Protein AF-A0A4Q5S687-F1 (afdb_monomer)

Secondary structure (DSSP, 8-state):
-HHHHHHT-TT-SS--TTHHHHHHHHHHHHHHHHHHHHHHHHHTT--TTS----SHHHHHHTTT--HHHHHHHHHHHHHHHHHHHHHTGGG-HHHHHHHHHHHHHHHHHHHHHT----------------------------GGGGSSS--

Foldseek 3Di:
DVVQVVLVDPPDPDRQQQVVLLVCLLCVQVVVQLVVQLVVCVVVVHDSPDDDQPGVLNLVVVVVDDSVRSVVVSVVVSVVLSVVCSVCSVVGNPVSNVVSSVVSVVVVVVSVVVPPDPPPPPVPPPPPDDDDDDDDPDDPPDPPVPPPPDD

Radius of gyration: 30.38 Å; Cα contacts (8 Å, |Δi|>4): 72; chains: 1; bounding box: 75×25×99 Å

pLDDT: mean 73.72, std 16.09, range [39.38, 93.81]

Solvent-accessible surface area (backbone atoms only — not comparable to full-atom values): 9410 Å² total; per-residue (Å²): 126,70,74,65,57,66,45,67,47,93,84,56,97,72,64,51,81,20,52,69,37,40,60,46,29,72,50,38,60,67,52,52,49,51,49,51,51,36,50,54,26,51,77,68,74,40,70,66,83,57,90,79,69,81,45,68,65,44,61,42,41,77,72,72,45,52,75,68,57,43,55,51,50,53,51,53,52,38,50,50,45,33,52,51,42,61,73,47,27,87,68,35,39,68,57,46,47,54,50,52,53,52,50,51,54,50,52,52,49,50,55,56,69,68,49,70,72,79,74,78,77,70,73,76,73,79,80,67,76,83,79,80,84,80,90,75,88,79,77,80,86,68,83,72,75,78,77,78,83,82,128

Mean predicted aligned error: 15.04 Å

Structure (mmCIF, N/CA/C/O backbone):
data_AF-A0A4Q5S687-F1
#
_entry.id   AF-A0A4Q5S687-F1
#
loop_
_atom_site.group_PDB
_atom_site.id
_atom_site.type_symbol
_atom_site.label_atom_id
_atom_site.label_alt_id
_atom_site.label_comp_id
_atom_site.label_asym_id
_atom_site.label_entity_id
_atom_site.label_seq_id
_atom_site.pdbx_PDB_ins_code
_atom_site.Cartn_x
_atom_site.Cartn_y
_atom_site.Cartn_z
_atom_site.occupancy
_atom_site.B_iso_or_equiv
_atom_site.auth_seq_id
_atom_site.auth_comp_id
_atom_site.auth_asym_id
_atom_site.auth_atom_id
_atom_site.pdbx_PDB_model_num
ATOM 1 N N . MET A 1 1 ? 25.206 -7.828 -2.726 1.00 48.09 1 MET A N 1
ATOM 2 C CA . MET A 1 1 ? 24.836 -7.254 -4.042 1.00 48.09 1 MET A CA 1
ATOM 3 C C . MET A 1 1 ? 24.912 -8.247 -5.225 1.00 48.09 1 MET A C 1
ATOM 5 O O . MET A 1 1 ? 24.874 -7.804 -6.361 1.00 48.09 1 MET A O 1
ATOM 9 N N . LYS A 1 2 ? 24.973 -9.580 -5.023 1.00 50.34 2 LYS A N 1
ATOM 10 C CA . LYS A 1 2 ? 24.996 -10.562 -6.138 1.00 50.34 2 LYS A CA 1
ATOM 11 C C . LYS A 1 2 ? 23.619 -10.828 -6.771 1.00 50.34 2 LYS A C 1
ATOM 13 O O . LYS A 1 2 ? 23.552 -11.117 -7.954 1.00 50.34 2 LYS A O 1
ATOM 18 N N . PHE A 1 3 ? 22.531 -10.677 -6.011 1.00 57.38 3 PHE A N 1
ATOM 19 C CA . PHE A 1 3 ? 21.174 -11.000 -6.477 1.00 57.38 3 PHE A CA 1
ATOM 20 C C . PHE A 1 3 ? 20.609 -10.036 -7.533 1.00 57.38 3 PHE A C 1
ATOM 22 O O . PHE A 1 3 ? 19.815 -10.465 -8.358 1.00 57.38 3 PHE A O 1
ATOM 29 N N . ILE A 1 4 ? 21.039 -8.767 -7.552 1.00 58.16 4 ILE A N 1
ATOM 30 C CA . ILE A 1 4 ? 20.589 -7.788 -8.562 1.00 58.16 4 ILE A CA 1
ATOM 31 C C . ILE A 1 4 ? 21.215 -8.091 -9.933 1.00 58.16 4 ILE A C 1
ATOM 33 O O . ILE A 1 4 ? 20.528 -8.030 -10.941 1.00 58.16 4 ILE A O 1
ATOM 37 N N . ASN A 1 5 ? 22.485 -8.509 -9.964 1.00 57.97 5 ASN A N 1
ATOM 38 C CA . ASN A 1 5 ? 23.206 -8.794 -11.212 1.00 57.97 5 ASN A CA 1
ATOM 39 C C . ASN A 1 5 ? 22.642 -10.002 -11.983 1.00 57.97 5 ASN A C 1
ATOM 41 O O . ASN A 1 5 ? 22.743 -10.054 -13.200 1.00 57.97 5 ASN A O 1
ATOM 4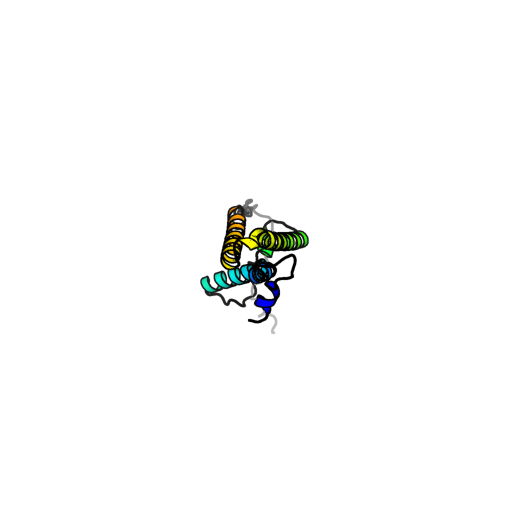5 N N . VAL A 1 6 ? 22.036 -10.976 -11.292 1.00 60.00 6 VAL A N 1
ATOM 46 C CA . VAL A 1 6 ? 21.470 -12.176 -11.939 1.00 60.00 6 VAL A CA 1
ATOM 47 C C . VAL A 1 6 ? 20.189 -11.855 -12.720 1.00 60.00 6 VAL A C 1
ATOM 49 O O . VAL A 1 6 ? 19.897 -12.519 -13.709 1.00 60.00 6 VAL A O 1
ATOM 52 N N . ALA A 1 7 ? 19.442 -10.823 -12.315 1.00 57.44 7 ALA A N 1
ATOM 53 C CA . ALA A 1 7 ? 18.239 -10.387 -13.028 1.00 57.44 7 ALA A CA 1
ATOM 54 C C . ALA A 1 7 ? 18.549 -9.643 -14.342 1.00 57.44 7 ALA A C 1
ATOM 56 O O . ALA A 1 7 ? 17.662 -9.528 -15.185 1.00 57.44 7 ALA A O 1
ATOM 57 N N . ASP A 1 8 ? 19.792 -9.178 -14.501 1.00 58.72 8 ASP A N 1
ATOM 58 C CA . ASP A 1 8 ? 20.272 -8.357 -15.621 1.00 58.72 8 ASP A CA 1
ATOM 59 C C . ASP A 1 8 ? 21.193 -9.142 -16.578 1.00 58.72 8 ASP A C 1
ATOM 61 O O . ASP A 1 8 ? 21.868 -8.575 -17.436 1.00 58.72 8 ASP A O 1
ATOM 65 N N . LEU A 1 9 ? 21.256 -10.472 -16.427 1.00 64.50 9 LEU A N 1
ATOM 66 C CA . LEU A 1 9 ? 22.085 -11.328 -17.274 1.00 64.50 9 LEU A CA 1
ATOM 67 C C . LEU A 1 9 ? 21.591 -11.284 -18.736 1.00 64.50 9 LEU A C 1
ATOM 69 O O . LEU A 1 9 ? 20.426 -11.627 -18.994 1.00 64.50 9 LEU A O 1
ATOM 73 N N . PRO A 1 10 ? 22.465 -10.940 -19.706 1.00 54.31 10 PRO A N 1
ATOM 74 C CA . PRO A 1 10 ? 22.131 -10.992 -21.123 1.00 54.31 10 PRO A CA 1
ATOM 75 C C . PRO A 1 10 ? 21.903 -12.457 -21.515 1.00 54.31 10 PRO A C 1
ATOM 77 O O . PRO A 1 10 ? 22.833 -13.259 -21.552 1.00 54.31 10 PRO A O 1
ATOM 80 N N . GLY A 1 11 ? 20.638 -12.825 -21.729 1.00 61.91 11 GLY A N 1
ATOM 81 C CA . GLY A 1 11 ? 20.211 -14.208 -21.976 1.00 61.91 11 GLY A CA 1
ATOM 82 C C . GLY A 1 11 ? 18.849 -14.572 -21.379 1.00 61.91 11 GLY A C 1
ATOM 83 O O . GLY A 1 11 ? 18.296 -15.614 -21.723 1.00 61.91 11 GLY A O 1
ATOM 84 N N . THR A 1 12 ? 18.269 -13.723 -20.524 1.00 58.38 12 THR A N 1
ATOM 85 C CA . THR A 1 12 ? 16.883 -13.893 -20.06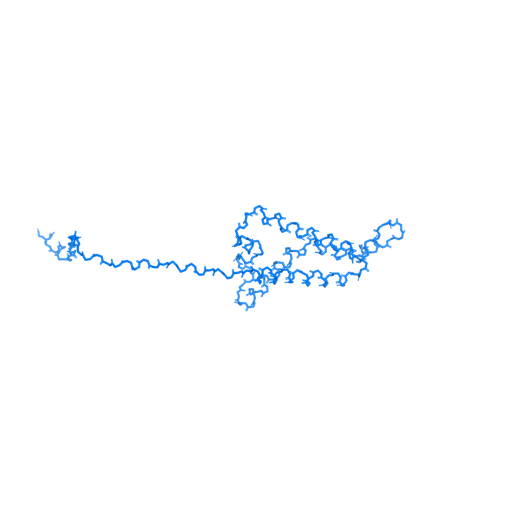2 1.00 58.38 12 THR A CA 1
ATOM 86 C C . THR A 1 12 ? 15.914 -13.169 -21.002 1.00 58.38 12 THR A C 1
ATOM 88 O O . THR A 1 12 ? 16.061 -11.981 -21.270 1.00 58.38 12 THR A O 1
ATOM 91 N N . SER A 1 13 ? 14.897 -13.865 -21.520 1.00 58.28 13 SER A N 1
ATOM 92 C CA . SER A 1 13 ? 13.904 -13.267 -22.435 1.00 58.28 13 SER A CA 1
ATOM 93 C C . SER A 1 13 ? 13.000 -12.216 -21.768 1.00 58.28 13 SER A C 1
ATOM 95 O O . SER A 1 13 ? 12.255 -11.525 -22.457 1.00 58.28 13 SER A O 1
ATOM 97 N N . PHE A 1 14 ? 13.057 -12.084 -20.436 1.00 60.75 14 PHE A N 1
ATOM 98 C CA . PHE A 1 14 ? 12.253 -11.144 -19.654 1.00 60.75 14 PHE A CA 1
ATOM 99 C C . PHE A 1 14 ? 13.068 -10.543 -18.493 1.00 60.75 14 PHE A C 1
ATOM 101 O O . PHE A 1 14 ? 12.853 -10.941 -17.345 1.00 60.75 14 PHE A O 1
ATOM 108 N N . PRO A 1 15 ? 13.968 -9.575 -18.749 1.00 64.06 15 PRO A N 1
ATOM 109 C CA . PRO A 1 15 ? 14.698 -8.897 -17.682 1.00 64.06 15 PRO A CA 1
ATOM 110 C C . PRO A 1 15 ? 13.711 -8.199 -16.739 1.00 64.06 15 PRO A C 1
ATOM 112 O O . PRO A 1 15 ? 12.814 -7.457 -17.157 1.00 64.06 15 PRO A O 1
ATOM 115 N N . ILE A 1 16 ? 13.816 -8.481 -15.441 1.00 67.12 16 ILE A N 1
ATOM 116 C CA . ILE A 1 16 ? 13.004 -7.817 -14.418 1.00 67.12 16 ILE A CA 1
ATOM 117 C C . ILE A 1 16 ? 13.810 -6.630 -13.892 1.00 67.12 16 ILE A C 1
ATOM 119 O O . ILE A 1 16 ? 14.347 -6.660 -12.787 1.00 67.12 16 ILE A O 1
ATOM 123 N N . GLU A 1 17 ? 13.850 -5.566 -14.692 1.00 68.75 17 GLU A N 1
ATOM 124 C CA . GLU A 1 17 ? 14.570 -4.310 -14.415 1.00 68.75 17 GLU A CA 1
ATOM 125 C C . GLU A 1 17 ? 14.156 -3.652 -13.080 1.00 68.75 17 GLU A C 1
ATOM 127 O O . GLU A 1 17 ? 14.889 -2.847 -12.506 1.00 68.75 17 GLU A O 1
ATOM 132 N N . ALA A 1 18 ? 12.990 -4.035 -12.540 1.00 76.50 18 ALA A N 1
ATOM 133 C CA . ALA A 1 18 ? 12.453 -3.544 -11.275 1.00 76.50 18 ALA A CA 1
ATOM 134 C C . ALA A 1 18 ? 12.188 -4.638 -10.222 1.00 76.50 18 ALA A C 1
ATOM 136 O O . ALA A 1 18 ? 11.225 -4.548 -9.455 1.00 76.50 18 ALA A O 1
ATOM 137 N N . ALA A 1 19 ? 13.028 -5.680 -10.160 1.00 79.50 19 ALA A N 1
ATOM 138 C CA . ALA A 1 19 ? 12.834 -6.805 -9.237 1.00 79.50 19 ALA A CA 1
ATOM 139 C C . ALA A 1 19 ? 12.648 -6.390 -7.756 1.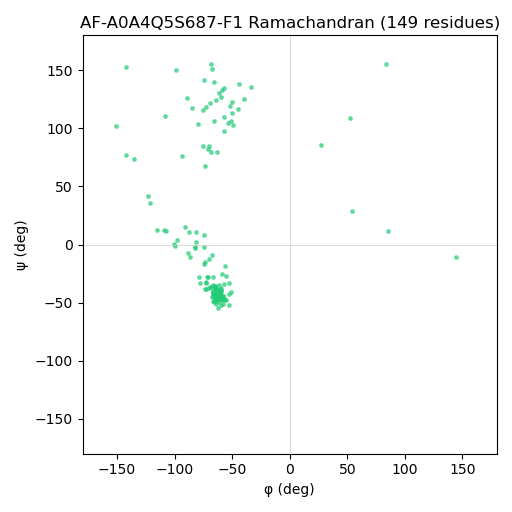00 79.50 19 ALA A C 1
ATOM 141 O O . ALA A 1 19 ? 11.724 -6.903 -7.118 1.00 79.50 19 ALA A O 1
ATOM 142 N N . PRO A 1 20 ? 13.416 -5.427 -7.198 1.00 83.81 20 PRO A N 1
ATOM 143 C CA . PRO A 1 20 ? 13.184 -4.942 -5.836 1.00 83.81 20 PRO A CA 1
ATOM 144 C C . PRO A 1 20 ? 11.809 -4.290 -5.640 1.00 83.81 20 PRO A C 1
ATOM 146 O O . PRO A 1 20 ? 11.171 -4.507 -4.612 1.00 83.81 20 PRO A O 1
ATOM 149 N N . ALA A 1 21 ? 11.331 -3.517 -6.620 1.00 85.12 21 ALA A N 1
ATOM 150 C CA 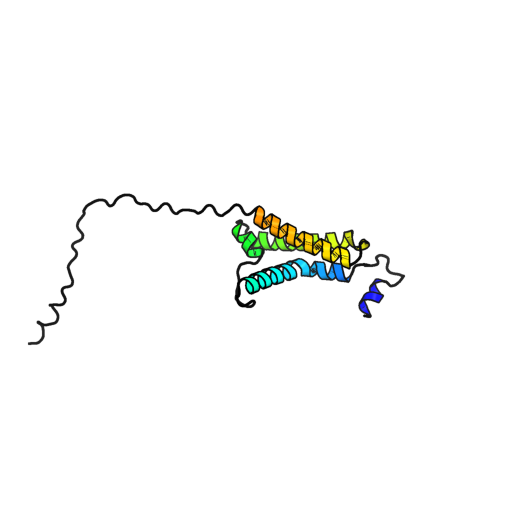. ALA A 1 21 ? 10.038 -2.840 -6.531 1.00 85.12 21 ALA A CA 1
ATOM 151 C C . ALA A 1 21 ? 8.869 -3.834 -6.597 1.00 85.12 21 ALA A C 1
ATOM 153 O O . ALA A 1 21 ? 7.901 -3.702 -5.853 1.00 85.12 21 ALA A O 1
ATOM 154 N N . ILE A 1 22 ? 8.987 -4.879 -7.420 1.00 84.56 22 ILE A N 1
ATOM 155 C CA . ILE A 1 22 ? 7.999 -5.964 -7.482 1.00 84.56 22 ILE A CA 1
ATOM 156 C C . ILE A 1 22 ? 7.993 -6.768 -6.173 1.00 84.56 22 ILE A C 1
ATOM 158 O O . ILE A 1 22 ? 6.925 -7.069 -5.640 1.00 84.56 22 ILE A O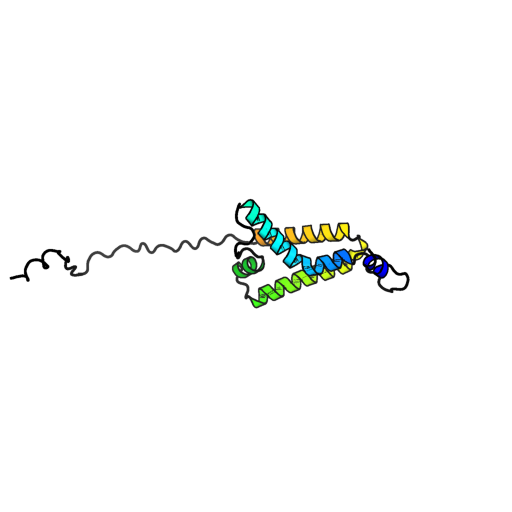 1
ATOM 162 N N . GLY A 1 23 ? 9.168 -7.062 -5.605 1.00 86.69 23 GLY A N 1
ATOM 163 C CA . GLY A 1 23 ? 9.271 -7.704 -4.290 1.00 86.69 23 GLY A CA 1
ATOM 164 C C . GLY A 1 23 ? 8.643 -6.864 -3.173 1.00 86.69 23 GLY A C 1
ATOM 165 O O . GLY A 1 23 ? 7.944 -7.393 -2.312 1.00 86.69 23 GLY A O 1
ATOM 166 N N . PHE A 1 24 ? 8.821 -5.544 -3.222 1.00 88.12 24 PHE A N 1
ATOM 167 C CA . PHE A 1 24 ? 8.161 -4.617 -2.307 1.00 88.12 24 PHE A CA 1
ATOM 168 C C . PHE A 1 24 ? 6.634 -4.620 -2.478 1.00 88.12 24 PHE A C 1
ATOM 170 O O . PHE A 1 24 ? 5.917 -4.687 -1.480 1.00 88.12 24 PHE A O 1
ATOM 177 N N . ALA A 1 25 ? 6.127 -4.633 -3.716 1.00 87.00 25 ALA A N 1
ATOM 178 C CA . ALA A 1 25 ? 4.692 -4.676 -4.014 1.00 87.00 25 ALA A CA 1
ATOM 179 C C . ALA A 1 25 ? 3.980 -5.887 -3.381 1.00 87.00 25 ALA A C 1
ATOM 181 O O . ALA A 1 25 ? 2.842 -5.760 -2.925 1.00 87.00 25 ALA A O 1
ATOM 182 N N . LEU A 1 26 ? 4.671 -7.029 -3.275 1.00 87.69 26 LEU A N 1
ATOM 183 C CA . LEU A 1 26 ? 4.151 -8.245 -2.642 1.00 87.69 26 LEU A CA 1
ATOM 184 C C . LEU A 1 26 ? 3.745 -8.008 -1.179 1.00 87.69 26 LEU A C 1
ATOM 186 O O . LEU A 1 26 ? 2.667 -8.413 -0.752 1.00 87.69 26 LEU A O 1
ATOM 190 N N . LEU A 1 27 ? 4.583 -7.307 -0.412 1.00 88.06 27 LEU A N 1
ATOM 191 C CA . LEU A 1 27 ? 4.357 -7.044 1.016 1.00 88.06 27 LEU A CA 1
ATOM 192 C C . LEU A 1 27 ? 3.796 -5.648 1.295 1.00 88.06 27 LEU A C 1
ATOM 194 O O . LEU A 1 27 ? 3.507 -5.318 2.443 1.00 88.06 27 LEU A O 1
ATOM 198 N N . MET A 1 28 ? 3.607 -4.839 0.259 1.00 88.06 28 MET A N 1
ATOM 199 C CA . MET A 1 28 ? 3.243 -3.431 0.356 1.00 88.06 28 MET A CA 1
ATOM 200 C C . MET A 1 28 ? 2.012 -3.176 1.227 1.00 88.06 28 MET A C 1
ATOM 202 O O . MET A 1 28 ? 2.050 -2.348 2.130 1.00 88.06 28 MET A O 1
ATOM 206 N N . VAL A 1 29 ? 0.910 -3.881 0.961 1.00 86.50 29 VAL A N 1
ATOM 207 C CA . VAL A 1 29 ? -0.375 -3.641 1.634 1.00 86.50 29 VAL A CA 1
ATOM 208 C C . VAL A 1 29 ? -0.289 -3.896 3.148 1.00 86.50 29 VAL A C 1
ATOM 210 O O . VAL A 1 29 ? -0.604 -2.972 3.901 1.00 86.50 29 VAL A O 1
ATOM 213 N N . PRO A 1 30 ? 0.156 -5.073 3.639 1.00 86.31 30 PRO A N 1
ATOM 214 C CA . PRO A 1 30 ? 0.315 -5.289 5.079 1.00 86.31 30 PRO A CA 1
ATOM 215 C C . PRO A 1 30 ? 1.418 -4.414 5.696 1.00 86.31 30 PRO A C 1
ATOM 217 O O . PRO A 1 30 ? 1.263 -3.944 6.825 1.00 86.31 30 PRO A O 1
ATOM 220 N N . LEU A 1 31 ? 2.509 -4.141 4.972 1.00 90.06 31 LEU A N 1
ATOM 221 C CA . LEU A 1 31 ? 3.612 -3.314 5.468 1.00 90.06 31 LEU A CA 1
ATOM 222 C C . LEU A 1 31 ? 3.185 -1.856 5.670 1.00 90.06 31 LEU A C 1
ATOM 224 O O . LEU A 1 31 ? 3.399 -1.293 6.741 1.00 90.06 31 LEU A O 1
ATOM 228 N N . LEU A 1 32 ? 2.530 -1.243 4.683 1.00 90.81 32 LEU A N 1
ATOM 229 C CA . LEU A 1 32 ? 2.049 0.130 4.813 1.00 90.81 32 LEU A CA 1
ATOM 230 C C . LEU A 1 32 ? 0.846 0.242 5.754 1.00 90.81 32 LEU A C 1
ATOM 232 O O . LEU A 1 32 ? 0.713 1.256 6.438 1.00 90.81 32 LEU A O 1
ATOM 236 N N . ASP A 1 33 ? -0.021 -0.774 5.838 1.00 87.00 33 ASP A N 1
ATOM 237 C CA . ASP A 1 33 ? -1.126 -0.773 6.803 1.00 87.00 33 ASP A CA 1
ATOM 238 C C . ASP A 1 33 ? -0.613 -0.794 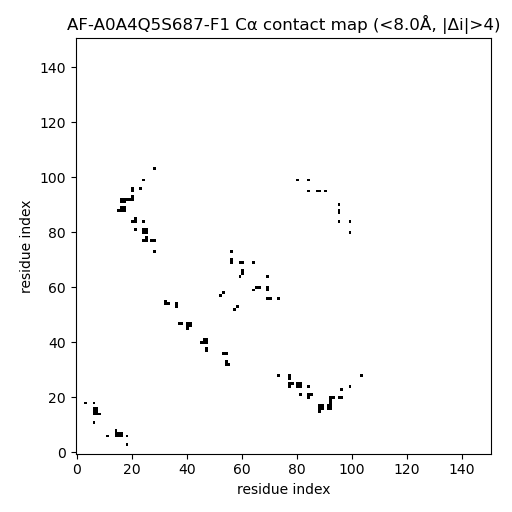8.247 1.00 87.00 33 ASP A C 1
ATOM 240 O O . ASP A 1 33 ? -1.031 0.029 9.064 1.00 87.00 33 ASP A O 1
ATOM 244 N N . THR A 1 34 ? 0.344 -1.673 8.548 1.00 86.88 34 THR A N 1
ATOM 245 C CA . THR A 1 34 ? 0.968 -1.741 9.876 1.00 86.88 34 THR A CA 1
ATOM 246 C C . THR A 1 34 ? 1.734 -0.462 10.198 1.00 86.88 34 THR A C 1
ATOM 248 O O . THR A 1 34 ? 1.511 0.108 11.266 1.00 86.88 34 THR A O 1
ATOM 251 N N . LEU A 1 35 ? 2.546 0.051 9.267 1.00 89.25 35 LEU A N 1
ATOM 252 C CA . LEU A 1 35 ? 3.299 1.293 9.453 1.00 89.25 35 LEU A CA 1
ATOM 253 C C . LEU A 1 35 ? 2.382 2.503 9.680 1.00 89.25 35 LEU A C 1
ATOM 255 O O . LEU A 1 35 ? 2.640 3.303 10.578 1.00 89.25 35 LEU A O 1
ATOM 259 N N . ARG A 1 36 ? 1.286 2.630 8.917 1.00 88.69 36 ARG A N 1
ATOM 260 C CA . ARG A 1 36 ? 0.303 3.714 9.088 1.00 88.69 36 ARG A CA 1
ATOM 261 C C . ARG A 1 36 ? -0.271 3.704 10.498 1.00 88.69 36 ARG A C 1
ATOM 263 O O . ARG A 1 36 ? -0.303 4.735 11.166 1.00 88.69 36 ARG A O 1
ATOM 270 N N . VAL A 1 37 ? -0.747 2.546 10.946 1.00 85.06 37 VAL A N 1
ATOM 271 C CA . VAL A 1 37 ? -1.381 2.427 12.257 1.00 85.06 37 VAL A CA 1
ATOM 272 C C . VAL A 1 37 ? -0.356 2.655 13.375 1.00 85.06 37 VAL A C 1
ATOM 274 O O . VAL A 1 37 ? -0.640 3.376 14.331 1.00 85.06 37 VAL A O 1
ATOM 277 N N . PHE A 1 38 ? 0.860 2.132 13.217 1.00 86.75 38 PHE A N 1
ATOM 278 C CA . PHE A 1 38 ? 1.983 2.372 14.122 1.00 86.75 38 PHE A CA 1
ATOM 279 C C . PHE A 1 38 ? 2.296 3.873 14.254 1.00 86.75 38 PHE A C 1
ATOM 281 O O . PHE A 1 38 ? 2.370 4.394 15.368 1.00 86.75 38 PHE A O 1
ATOM 288 N N . ALA A 1 39 ? 2.384 4.594 13.132 1.00 87.44 39 ALA A N 1
ATOM 289 C CA . ALA A 1 39 ? 2.631 6.034 13.105 1.00 87.44 39 ALA A CA 1
ATOM 290 C C . ALA A 1 39 ? 1.510 6.839 13.788 1.00 87.44 39 ALA A C 1
ATOM 292 O O . ALA A 1 39 ? 1.789 7.715 14.607 1.00 87.44 39 ALA A O 1
ATOM 293 N N . ILE A 1 40 ? 0.241 6.507 13.519 1.00 84.94 40 ILE A N 1
ATOM 294 C CA . ILE A 1 40 ? -0.916 7.154 14.165 1.00 84.94 40 ILE A CA 1
ATOM 295 C C . ILE A 1 40 ? -0.874 6.963 15.689 1.00 84.94 40 ILE A C 1
ATOM 297 O O . ILE A 1 40 ? -1.190 7.887 16.439 1.00 84.94 40 ILE A O 1
ATOM 301 N N . ARG A 1 41 ? -0.469 5.785 16.180 1.00 84.31 41 ARG A N 1
ATOM 302 C CA . ARG A 1 41 ? -0.356 5.529 17.627 1.00 84.31 41 ARG A CA 1
ATOM 303 C C . ARG A 1 41 ? 0.741 6.362 18.277 1.00 84.31 41 ARG A C 1
ATOM 305 O O . ARG A 1 41 ? 0.482 6.949 19.326 1.00 84.31 41 ARG A O 1
ATOM 312 N N . ILE A 1 42 ? 1.912 6.450 17.642 1.00 86.69 42 ILE A N 1
ATOM 313 C CA . ILE A 1 42 ? 3.019 7.289 18.124 1.00 86.69 42 ILE A CA 1
ATOM 314 C C . ILE A 1 42 ? 2.573 8.747 18.210 1.00 86.69 42 ILE A C 1
ATOM 316 O O . ILE A 1 42 ? 2.780 9.390 19.238 1.00 86.69 42 ILE A O 1
ATOM 320 N N . PHE A 1 43 ? 1.894 9.249 17.175 1.00 88.62 43 PHE A N 1
ATOM 321 C CA . PHE A 1 43 ? 1.356 10.608 17.175 1.00 88.62 43 PHE A CA 1
ATOM 322 C C . PHE A 1 43 ? 0.358 10.837 18.323 1.00 88.62 43 PHE A C 1
ATOM 324 O O . PHE A 1 43 ? 0.388 11.868 18.989 1.00 88.62 43 PHE A O 1
ATOM 331 N N . ASN A 1 44 ? -0.457 9.827 18.635 1.00 85.44 44 ASN A N 1
ATOM 332 C CA . ASN A 1 44 ? -1.392 9.836 19.761 1.00 85.44 44 ASN A CA 1
ATOM 333 C C . ASN A 1 44 ? -0.749 9.492 21.120 1.00 85.44 44 ASN A C 1
ATOM 335 O O . ASN A 1 44 ? -1.474 9.256 22.088 1.00 85.44 44 ASN A O 1
ATOM 339 N N . ARG A 1 45 ? 0.590 9.436 21.207 1.00 86.56 45 ARG A N 1
ATOM 340 C CA . ARG A 1 45 ? 1.362 9.081 22.415 1.00 86.56 45 ARG A CA 1
ATOM 341 C C . ARG A 1 45 ? 0.959 7.740 23.044 1.00 86.56 45 ARG A C 1
ATOM 343 O O . ARG A 1 45 ? 1.084 7.553 24.252 1.00 86.56 45 ARG A O 1
ATOM 350 N N . ARG A 1 46 ? 0.461 6.798 22.240 1.00 80.88 46 ARG A N 1
ATOM 351 C CA . ARG A 1 46 ? 0.136 5.433 22.678 1.00 80.88 46 ARG A CA 1
ATOM 352 C C . ARG A 1 46 ? 1.268 4.482 22.313 1.00 80.88 46 ARG A C 1
ATOM 354 O O . ARG A 1 46 ? 1.951 4.687 21.311 1.00 80.88 46 ARG A O 1
ATOM 361 N N . SER A 1 47 ? 1.441 3.426 23.111 1.00 83.56 47 SER A N 1
ATOM 362 C CA . SER A 1 47 ? 2.432 2.391 22.808 1.00 83.56 47 SER A CA 1
ATOM 363 C C . SER A 1 47 ? 2.138 1.773 21.437 1.00 83.56 47 SER A C 1
ATOM 365 O O . SER A 1 47 ? 0.991 1.413 21.144 1.00 83.56 47 SER A O 1
ATOM 367 N N . PRO A 1 48 ? 3.158 1.623 20.583 1.00 73.62 48 PRO A N 1
ATOM 368 C CA . PRO A 1 48 ? 2.952 1.117 19.242 1.00 73.62 48 PRO A CA 1
ATOM 369 C C . PRO A 1 48 ? 2.658 -0.392 19.211 1.00 73.62 48 PRO A C 1
ATOM 371 O O . PRO A 1 48 ? 2.138 -0.882 18.213 1.00 73.62 48 PRO A O 1
ATOM 374 N N . PHE A 1 49 ? 2.912 -1.115 20.306 1.00 74.31 49 PHE A N 1
ATOM 375 C CA . PHE A 1 49 ? 2.650 -2.554 20.438 1.00 74.31 49 PHE A CA 1
ATOM 376 C C . PHE A 1 49 ? 1.329 -2.880 21.147 1.00 74.31 49 PHE A C 1
ATOM 378 O O . PHE A 1 49 ? 1.031 -4.046 21.392 1.00 74.31 49 PHE A O 1
ATOM 385 N N . SER A 1 50 ? 0.524 -1.872 21.493 1.00 71.69 50 SER A N 1
ATOM 386 C CA . SER A 1 50 ? -0.798 -2.116 22.070 1.00 71.69 50 SER A CA 1
ATOM 387 C C . SER A 1 50 ? -1.735 -2.792 21.050 1.00 71.69 50 SER A C 1
ATOM 389 O O . SER A 1 50 ? -1.718 -2.398 19.878 1.00 71.69 50 SER A O 1
ATOM 391 N N . PRO A 1 51 ? -2.571 -3.769 21.469 1.00 62.47 51 PRO A N 1
ATOM 392 C CA . PRO A 1 51 ? -3.558 -4.400 20.597 1.00 62.47 51 PRO A CA 1
ATOM 393 C C . PRO A 1 51 ? -4.493 -3.348 20.012 1.00 62.47 51 PRO A C 1
ATOM 395 O O . PRO A 1 51 ? -4.983 -2.477 20.733 1.00 62.47 51 PRO A O 1
ATOM 398 N N . ASP A 1 52 ? -4.757 -3.426 18.714 1.00 65.19 52 ASP A N 1
ATOM 399 C CA . ASP A 1 52 ? -5.515 -2.392 18.023 1.00 65.19 52 ASP A CA 1
ATOM 400 C C . ASP A 1 52 ? -6.439 -2.976 16.967 1.00 65.19 52 ASP A C 1
ATOM 402 O O . ASP A 1 52 ? -6.180 -4.019 16.370 1.00 65.19 52 ASP A O 1
ATOM 406 N N . ARG A 1 53 ? -7.512 -2.234 16.728 1.00 66.12 53 ARG A N 1
ATOM 407 C CA . ARG A 1 53 ? -8.572 -2.540 15.780 1.00 66.12 53 ARG A CA 1
ATOM 408 C C . ARG A 1 53 ? -8.636 -1.521 14.645 1.00 66.12 53 ARG A C 1
ATOM 410 O O . ARG A 1 53 ? -9.601 -1.523 13.905 1.00 66.12 53 ARG A O 1
ATOM 417 N N . ASN A 1 54 ? -7.640 -0.653 14.470 1.00 65.75 54 ASN A N 1
ATOM 418 C CA . ASN A 1 54 ? -7.676 0.409 13.454 1.00 65.75 54 ASN A CA 1
ATOM 419 C C . ASN A 1 54 ? -7.083 0.025 12.080 1.00 65.75 54 ASN A C 1
ATOM 421 O O . ASN A 1 54 ? -6.798 0.890 11.245 1.00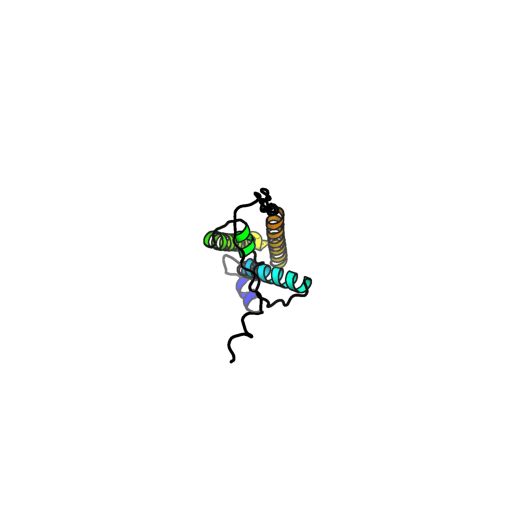 65.75 54 ASN A O 1
ATOM 425 N N . HIS A 1 55 ? -6.879 -1.270 11.839 1.00 78.00 55 HIS A N 1
ATOM 426 C CA . HIS A 1 55 ? -6.412 -1.793 10.555 1.00 78.00 55 HIS A CA 1
ATOM 427 C C . HIS A 1 55 ? -7.469 -1.629 9.455 1.00 78.00 55 HIS A C 1
ATOM 429 O O . HIS A 1 55 ? -8.670 -1.594 9.734 1.00 78.00 55 HIS A O 1
ATOM 435 N N . VAL A 1 56 ? -7.035 -1.583 8.187 1.00 74.94 56 VAL A N 1
ATOM 436 C CA . VAL A 1 56 ? -7.945 -1.484 7.022 1.00 74.94 56 VAL A CA 1
ATOM 437 C C . VAL A 1 56 ? -9.024 -2.568 7.046 1.00 74.94 56 VAL A C 1
ATOM 439 O O . VAL A 1 56 ? -10.164 -2.313 6.665 1.00 74.94 56 VAL A O 1
ATOM 442 N N . HIS A 1 57 ? -8.695 -3.751 7.567 1.00 78.81 57 HIS A N 1
ATOM 443 C CA . HIS A 1 57 ? -9.646 -4.847 7.749 1.00 78.81 57 HIS A CA 1
ATOM 444 C C . HIS A 1 57 ? -10.861 -4.443 8.593 1.00 78.81 57 HIS A C 1
ATOM 446 O O . HIS A 1 57 ? -12.000 -4.676 8.203 1.00 78.81 57 HIS A O 1
ATOM 452 N N . HIS A 1 58 ? -10.638 -3.785 9.728 1.00 76.69 58 HIS A N 1
ATOM 453 C CA . HIS A 1 58 ? -11.723 -3.307 10.584 1.00 76.69 58 HIS A CA 1
ATOM 454 C C . HIS A 1 58 ? -12.450 -2.108 9.981 1.00 76.69 58 HIS A C 1
ATOM 456 O O . HIS A 1 58 ? -13.664 -2.011 10.110 1.00 76.69 58 HIS A O 1
ATOM 462 N N . LEU A 1 59 ? -11.744 -1.242 9.249 1.00 72.50 59 LEU A N 1
ATOM 463 C CA . LEU A 1 59 ? -12.378 -0.151 8.507 1.00 72.50 59 LEU A CA 1
ATOM 464 C C . LEU A 1 59 ? -13.364 -0.671 7.446 1.00 72.50 59 LEU A C 1
ATOM 466 O O . LEU A 1 59 ? -14.397 -0.049 7.207 1.00 72.50 59 LEU A O 1
ATOM 470 N N . LEU A 1 60 ? -13.060 -1.807 6.816 1.00 72.88 60 LEU A N 1
ATOM 471 C CA . LEU A 1 60 ? -13.951 -2.484 5.873 1.00 72.88 60 LEU A CA 1
ATOM 472 C C . LEU A 1 60 ? -15.070 -3.262 6.588 1.00 72.88 60 LEU A C 1
ATOM 474 O O . LEU A 1 60 ? -16.192 -3.305 6.086 1.00 72.88 60 LEU A O 1
ATOM 478 N N . LEU A 1 61 ? -14.800 -3.810 7.777 1.00 77.38 61 LEU A N 1
ATOM 479 C CA . LEU A 1 61 ? -15.811 -4.441 8.633 1.00 77.38 61 LEU A CA 1
ATOM 480 C C . LEU A 1 61 ? -16.870 -3.431 9.098 1.00 77.38 61 LEU A C 1
ATOM 482 O O . LEU A 1 61 ? -18.061 -3.717 9.017 1.00 77.38 61 LEU A O 1
ATOM 486 N N . ASP A 1 62 ? -16.448 -2.223 9.482 1.00 71.88 62 ASP A N 1
ATOM 487 C CA . ASP A 1 62 ? -17.332 -1.104 9.837 1.00 71.88 62 ASP A CA 1
ATOM 488 C C . ASP A 1 62 ? -18.271 -0.705 8.681 1.00 71.88 62 ASP A C 1
ATOM 490 O O . ASP A 1 62 ? -19.344 -0.152 8.919 1.00 71.88 62 ASP A O 1
ATOM 494 N N . LYS A 1 63 ? -17.891 -0.980 7.422 1.00 70.38 63 LYS A N 1
ATOM 495 C CA . LYS A 1 63 ? -18.731 -0.740 6.233 1.00 70.38 63 LYS A CA 1
ATOM 496 C C . LYS A 1 63 ? -19.769 -1.846 5.982 1.00 70.38 63 LYS A C 1
ATOM 498 O O . LYS A 1 63 ? -20.499 -1.766 4.999 1.00 70.38 63 LYS A O 1
ATOM 503 N N . GLY A 1 64 ? -19.851 -2.860 6.845 1.00 76.94 64 GLY A N 1
ATOM 504 C CA . GLY A 1 64 ? -20.819 -3.955 6.737 1.00 76.94 64 GLY A CA 1
ATOM 505 C C . GLY A 1 64 ? -20.374 -5.108 5.834 1.00 76.94 64 GLY A C 1
ATOM 506 O O . GLY A 1 64 ? -21.184 -5.972 5.502 1.00 76.94 64 GLY A O 1
ATOM 507 N N . LEU A 1 65 ? -19.099 -5.148 5.428 1.00 78.75 65 LEU A N 1
ATOM 508 C CA . LEU A 1 65 ? -18.567 -6.271 4.656 1.00 78.75 65 LEU A CA 1
ATOM 509 C C . LEU A 1 65 ? -18.366 -7.497 5.551 1.00 78.75 65 LEU A C 1
ATOM 511 O O . LEU A 1 65 ? -17.913 -7.400 6.690 1.00 78.75 65 LEU A O 1
ATOM 515 N N . SER A 1 66 ? -18.670 -8.678 5.013 1.00 84.62 66 SER A N 1
ATOM 516 C CA . SER A 1 66 ? -18.403 -9.936 5.710 1.00 84.62 66 SER A CA 1
ATOM 517 C C . SER A 1 66 ? -16.898 -10.183 5.829 1.00 84.62 66 SER A C 1
ATOM 519 O O . SER A 1 66 ? -16.121 -9.799 4.954 1.00 84.62 66 SER A O 1
ATOM 521 N N . HIS A 1 67 ? -16.474 -10.889 6.880 1.00 82.38 67 HIS A N 1
ATOM 522 C CA . HIS A 1 67 ? -15.056 -11.168 7.136 1.00 82.38 67 HIS A CA 1
ATOM 523 C C . HIS A 1 67 ? -14.333 -11.765 5.912 1.00 82.38 67 HIS A C 1
ATOM 525 O O . HIS A 1 67 ? -13.231 -11.344 5.573 1.00 82.38 67 HIS A O 1
ATOM 531 N N . ARG A 1 68 ? -15.001 -12.682 5.193 1.00 84.88 68 ARG A N 1
ATOM 532 C CA . ARG A 1 68 ? -14.487 -13.308 3.962 1.00 84.88 68 ARG A CA 1
ATOM 533 C C . ARG A 1 68 ? -14.351 -12.314 2.807 1.00 84.88 68 ARG A C 1
ATOM 535 O O . ARG A 1 68 ? -13.347 -12.344 2.100 1.00 84.88 68 ARG A O 1
ATOM 542 N N . ALA A 1 69 ? -15.335 -11.431 2.623 1.00 83.25 69 ALA A N 1
ATOM 543 C CA . ALA A 1 69 ? -15.300 -10.419 1.569 1.00 83.25 69 ALA A CA 1
ATOM 544 C C . ALA A 1 69 ? -14.156 -9.416 1.783 1.00 83.25 69 ALA A C 1
ATOM 546 O O . ALA A 1 69 ? -13.525 -8.991 0.818 1.00 83.25 69 ALA A O 1
ATOM 547 N N . ILE A 1 70 ? -13.846 -9.079 3.038 1.00 86.62 70 ILE A N 1
ATOM 548 C CA . ILE A 1 70 ? -12.744 -8.173 3.383 1.00 86.62 70 ILE A CA 1
ATOM 549 C C . ILE A 1 70 ? -11.400 -8.795 3.021 1.00 86.62 70 ILE A C 1
ATOM 551 O O . ILE A 1 70 ? -10.601 -8.158 2.336 1.00 86.62 70 ILE A O 1
ATOM 555 N N . THR A 1 71 ? -11.166 -10.045 3.429 1.00 87.56 71 THR A N 1
ATOM 556 C CA . THR A 1 71 ? -9.933 -10.762 3.088 1.00 87.56 71 THR A CA 1
ATOM 557 C C . THR A 1 71 ? -9.765 -10.861 1.576 1.00 87.56 71 THR A C 1
ATOM 559 O O . THR A 1 71 ? -8.697 -10.536 1.065 1.00 87.56 71 THR A O 1
ATOM 562 N N . LEU A 1 72 ? -10.827 -11.227 0.848 1.00 87.94 72 LEU A N 1
ATOM 563 C CA . LEU A 1 72 ? -10.778 -11.302 -0.611 1.00 87.94 72 LEU A CA 1
ATOM 564 C C . LEU A 1 72 ? -10.489 -9.933 -1.239 1.00 87.94 72 LEU A C 1
ATOM 566 O O . LEU A 1 72 ? -9.659 -9.835 -2.132 1.00 87.94 72 LEU A O 1
ATOM 570 N N . THR A 1 73 ? -11.115 -8.866 -0.743 1.00 86.56 73 THR A N 1
ATOM 571 C CA . THR A 1 73 ? -10.870 -7.498 -1.223 1.00 86.56 73 THR A CA 1
ATOM 572 C C . THR A 1 73 ? -9.417 -7.084 -1.001 1.00 86.56 73 THR A C 1
ATOM 574 O O . THR A 1 73 ? -8.787 -6.549 -1.908 1.00 86.56 73 THR A O 1
ATOM 577 N N . LEU A 1 74 ? -8.859 -7.359 0.182 1.00 87.31 74 LEU A N 1
ATOM 578 C CA . LEU A 1 74 ? -7.482 -6.998 0.513 1.00 87.31 74 LEU A CA 1
ATOM 579 C C . LEU A 1 74 ? -6.471 -7.757 -0.358 1.00 87.31 74 LEU A C 1
ATOM 581 O O . LEU A 1 74 ? -5.520 -7.154 -0.854 1.00 87.31 74 LEU A O 1
ATOM 585 N N . VAL A 1 75 ? -6.709 -9.052 -0.586 1.00 89.25 75 VAL A N 1
ATOM 586 C CA . VAL A 1 75 ? -5.900 -9.885 -1.488 1.00 89.25 75 VAL A CA 1
ATOM 587 C C . VAL A 1 75 ? -6.001 -9.379 -2.925 1.00 89.25 75 VAL A C 1
ATOM 589 O O . VAL A 1 75 ? -4.974 -9.201 -3.571 1.00 89.25 75 VAL A O 1
ATOM 592 N N . SER A 1 76 ? -7.204 -9.070 -3.411 1.00 90.31 76 SER A N 1
ATOM 593 C CA . SER A 1 76 ? -7.413 -8.525 -4.757 1.00 90.31 76 SER A CA 1
ATOM 594 C C . SER A 1 76 ? -6.709 -7.183 -4.957 1.00 90.31 76 SER A C 1
ATOM 596 O O . SER A 1 76 ? -6.084 -6.967 -5.991 1.00 90.31 76 SER A O 1
ATOM 598 N N . ILE A 1 77 ? -6.753 -6.291 -3.961 1.00 89.94 77 ILE A N 1
ATOM 599 C CA . ILE A 1 77 ? -6.030 -5.012 -4.003 1.00 89.94 77 ILE A CA 1
ATOM 600 C C . ILE A 1 77 ? -4.519 -5.256 -4.036 1.00 89.94 77 ILE A C 1
ATOM 602 O O . ILE A 1 77 ? -3.822 -4.655 -4.850 1.00 89.94 77 ILE A O 1
ATOM 606 N N . ASN A 1 78 ? -4.000 -6.145 -3.185 1.00 90.88 78 ASN A N 1
ATOM 607 C CA . ASN A 1 78 ? -2.575 -6.472 -3.178 1.00 90.88 78 ASN A CA 1
ATOM 608 C C . ASN A 1 78 ? -2.127 -7.069 -4.521 1.00 90.88 78 ASN A C 1
ATOM 610 O O . ASN A 1 78 ? -1.128 -6.627 -5.084 1.00 90.88 78 ASN A O 1
ATOM 614 N N . PHE A 1 79 ? -2.918 -7.980 -5.087 1.00 92.00 79 PHE A N 1
ATOM 615 C CA . PHE A 1 79 ? -2.676 -8.533 -6.413 1.00 92.00 79 PHE A CA 1
ATOM 616 C C . PHE A 1 79 ? -2.678 -7.448 -7.499 1.00 92.00 79 PHE A C 1
ATOM 618 O O . PHE A 1 79 ? -1.777 -7.417 -8.334 1.00 92.00 79 PHE A O 1
ATOM 625 N N . ALA A 1 80 ? -3.617 -6.498 -7.449 1.00 92.56 80 ALA A N 1
ATOM 626 C CA . ALA A 1 80 ? -3.648 -5.368 -8.376 1.00 92.56 80 ALA A CA 1
ATOM 627 C C . ALA A 1 80 ? -2.373 -4.508 -8.298 1.00 92.56 80 ALA A C 1
ATOM 629 O O . ALA A 1 80 ? -1.844 -4.115 -9.335 1.00 92.56 80 ALA A O 1
ATOM 630 N N . PHE A 1 81 ? -1.826 -4.268 -7.100 1.00 91.12 81 PHE A N 1
ATOM 631 C CA . PHE A 1 81 ? -0.547 -3.566 -6.933 1.00 91.12 81 PHE A CA 1
ATOM 632 C C . PHE A 1 81 ? 0.639 -4.331 -7.534 1.00 91.12 81 PHE A C 1
ATOM 634 O O . PHE A 1 81 ? 1.520 -3.708 -8.131 1.00 91.12 81 PHE A O 1
ATOM 641 N N . ILE A 1 82 ? 0.665 -5.661 -7.412 1.00 90.19 82 ILE A N 1
ATOM 642 C CA . ILE A 1 82 ? 1.709 -6.508 -8.011 1.00 90.19 82 ILE A CA 1
ATOM 643 C C . ILE A 1 82 ? 1.635 -6.425 -9.536 1.00 90.19 82 ILE A C 1
ATOM 645 O O . ILE A 1 82 ? 2.647 -6.176 -10.190 1.00 90.19 82 ILE A O 1
ATOM 649 N N . VAL A 1 83 ? 0.433 -6.570 -10.097 1.00 91.38 83 VAL A N 1
ATOM 650 C CA . VAL A 1 83 ? 0.189 -6.471 -11.541 1.00 91.38 83 VAL A CA 1
ATOM 651 C C . VAL A 1 83 ? 0.592 -5.091 -12.064 1.00 91.38 83 VAL A C 1
ATOM 653 O O . VAL A 1 83 ? 1.342 -4.995 -13.032 1.00 91.38 83 VAL A O 1
ATOM 656 N N . LEU A 1 84 ? 0.174 -4.021 -11.387 1.00 90.12 84 LEU A N 1
ATOM 657 C CA . LEU A 1 84 ? 0.547 -2.648 -11.727 1.00 90.12 84 LEU A CA 1
ATOM 658 C C . LEU A 1 84 ? 2.069 -2.452 -11.710 1.00 90.12 84 LEU A C 1
ATOM 660 O O . LEU A 1 84 ? 2.634 -1.886 -12.642 1.00 90.12 84 LEU A O 1
ATOM 664 N N . SER A 1 85 ? 2.744 -2.983 -10.690 1.00 88.06 85 SER A N 1
ATOM 665 C CA . SER A 1 85 ? 4.206 -2.928 -10.579 1.00 88.06 85 SER A CA 1
ATOM 666 C C . SER A 1 85 ? 4.911 -3.703 -11.691 1.00 88.06 85 SER A C 1
ATOM 668 O O . SER A 1 85 ? 5.953 -3.277 -12.180 1.00 88.06 85 SER A O 1
ATOM 670 N N . TYR A 1 86 ? 4.341 -4.826 -12.126 1.00 87.31 86 TYR A N 1
ATOM 671 C CA . TYR A 1 86 ? 4.883 -5.599 -13.237 1.00 87.31 86 TYR A CA 1
ATOM 672 C C . TYR A 1 86 ? 4.768 -4.843 -14.568 1.00 87.31 86 TYR A C 1
ATOM 674 O O . TYR A 1 86 ? 5.744 -4.767 -15.314 1.00 87.31 86 TYR A O 1
ATOM 682 N N . PHE A 1 87 ? 3.611 -4.237 -14.851 1.00 88.19 87 PHE A N 1
ATOM 683 C CA . PHE A 1 87 ? 3.400 -3.470 -16.083 1.00 88.19 87 PHE A CA 1
ATOM 684 C C . PHE A 1 87 ? 4.205 -2.163 -16.116 1.00 88.19 87 PHE A C 1
ATOM 686 O O . PHE A 1 87 ? 4.738 -1.803 -17.162 1.00 88.19 87 PHE A O 1
ATOM 693 N N . CYS A 1 88 ? 4.353 -1.482 -14.978 1.00 86.50 88 CYS A N 1
ATOM 694 C CA . CYS A 1 88 ? 5.095 -0.222 -14.872 1.00 86.50 88 CYS A CA 1
ATOM 695 C C . CYS A 1 88 ? 6.603 -0.401 -14.619 1.00 86.50 88 CYS A C 1
ATOM 697 O O . CYS A 1 88 ? 7.287 0.580 -14.328 1.00 86.50 88 CYS A O 1
ATOM 699 N N . ARG A 1 89 ? 7.148 -1.624 -14.729 1.00 82.75 89 ARG A N 1
ATOM 700 C CA . ARG A 1 89 ? 8.558 -1.927 -14.403 1.00 82.75 89 ARG A CA 1
ATOM 701 C C . ARG A 1 89 ? 9.583 -1.068 -15.155 1.00 82.75 89 ARG A C 1
ATOM 703 O O . ARG A 1 89 ? 10.658 -0.819 -14.622 1.00 82.75 89 ARG A O 1
ATOM 710 N N . SER A 1 90 ? 9.236 -0.582 -16.348 1.00 81.19 90 SER A N 1
ATOM 711 C CA . SER A 1 90 ? 10.108 0.224 -17.213 1.00 81.19 90 SER A CA 1
ATOM 712 C C . SER A 1 90 ? 10.387 1.638 -16.691 1.00 81.19 90 SER A C 1
ATOM 714 O O . SER A 1 90 ? 11.271 2.315 -17.201 1.00 81.19 90 SER A O 1
ATOM 716 N N . TRP A 1 91 ? 9.658 2.111 -15.675 1.00 82.00 91 TRP A N 1
ATOM 717 C CA . TRP A 1 91 ? 9.868 3.445 -15.090 1.00 82.00 91 TRP A CA 1
ATOM 718 C C . TRP A 1 91 ? 11.017 3.478 -14.070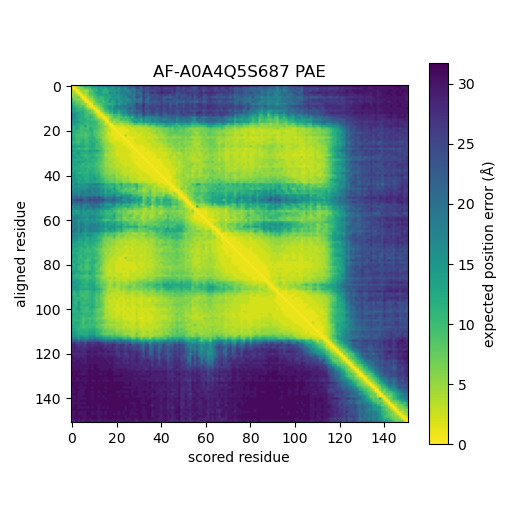 1.00 82.00 91 TRP A C 1
ATOM 720 O O . TRP A 1 91 ? 11.355 4.534 -13.534 1.00 82.00 91 TRP A O 1
ATOM 730 N N . GLY A 1 92 ? 11.625 2.322 -13.798 1.00 83.38 92 GLY A N 1
ATOM 731 C CA . GLY A 1 92 ? 12.677 2.156 -12.807 1.00 83.38 92 GLY A CA 1
ATOM 732 C C . GLY A 1 92 ? 12.139 1.962 -11.386 1.00 83.38 92 GLY A C 1
ATOM 733 O O . GLY A 1 92 ? 11.037 2.383 -11.029 1.00 83.38 92 GLY A O 1
ATOM 734 N N . CYS A 1 93 ? 12.955 1.319 -10.546 1.00 84.25 93 CYS A N 1
ATOM 735 C CA . CYS A 1 93 ? 12.572 0.919 -9.188 1.00 84.25 93 CYS A CA 1
ATOM 736 C C . CYS A 1 93 ? 12.066 2.086 -8.325 1.00 84.25 93 CYS A C 1
ATOM 738 O O . CYS A 1 93 ? 11.038 1.969 -7.661 1.00 84.25 93 CYS A O 1
ATOM 740 N N . THR A 1 94 ? 12.798 3.203 -8.317 1.00 87.19 94 THR A N 1
ATOM 741 C CA . THR A 1 94 ? 12.552 4.332 -7.409 1.00 87.19 94 THR A CA 1
ATOM 742 C C . THR A 1 94 ? 11.192 4.976 -7.661 1.00 87.19 94 THR A C 1
ATOM 744 O O . THR A 1 94 ? 10.395 5.122 -6.735 1.00 87.19 94 THR A O 1
ATOM 747 N N . TRP A 1 95 ? 10.899 5.315 -8.917 1.00 88.94 95 TRP A N 1
ATOM 748 C CA . TRP A 1 95 ? 9.640 5.955 -9.300 1.00 88.94 95 TRP A CA 1
ATOM 749 C C . TRP A 1 95 ? 8.437 5.051 -9.048 1.00 88.94 95 TRP A C 1
ATOM 751 O O . TRP A 1 95 ? 7.403 5.516 -8.570 1.00 88.94 95 TRP A O 1
ATOM 761 N N . LEU A 1 96 ? 8.595 3.750 -9.291 1.00 89.19 96 LEU A N 1
ATOM 762 C CA . LEU A 1 96 ? 7.546 2.762 -9.072 1.00 89.19 96 LEU A CA 1
ATOM 763 C C . LEU A 1 96 ? 7.177 2.642 -7.586 1.00 89.19 96 LEU A C 1
ATOM 765 O O . LEU A 1 96 ? 5.995 2.641 -7.231 1.00 89.19 96 LEU A O 1
ATOM 769 N N . ILE A 1 97 ? 8.178 2.602 -6.702 1.00 89.81 97 ILE A N 1
ATOM 770 C CA . ILE A 1 97 ? 7.961 2.578 -5.249 1.00 89.81 97 ILE A CA 1
ATOM 771 C C . ILE A 1 97 ? 7.225 3.845 -4.797 1.00 89.81 97 ILE A C 1
ATOM 773 O O . ILE A 1 97 ? 6.217 3.748 -4.101 1.00 89.81 97 ILE A O 1
ATOM 777 N N . PHE A 1 98 ? 7.662 5.032 -5.228 1.00 92.38 98 PHE A N 1
ATOM 778 C CA . PHE A 1 98 ? 6.974 6.276 -4.869 1.00 92.38 98 PHE A CA 1
ATOM 779 C C . PHE A 1 98 ? 5.522 6.298 -5.351 1.00 92.38 98 PHE A C 1
ATOM 781 O O . PHE A 1 98 ? 4.619 6.610 -4.575 1.00 92.38 98 PHE A O 1
ATOM 788 N N . TYR A 1 99 ? 5.287 5.922 -6.608 1.00 91.81 99 TYR A N 1
ATOM 789 C CA . TYR A 1 99 ? 3.953 5.895 -7.195 1.00 91.81 99 TYR A CA 1
ATOM 790 C C . TYR A 1 99 ? 3.005 4.957 -6.434 1.00 91.81 99 TYR A C 1
ATOM 792 O O . TYR A 1 99 ? 1.889 5.343 -6.085 1.00 91.81 99 TYR A O 1
ATOM 800 N N . THR A 1 100 ? 3.462 3.747 -6.106 1.00 91.44 100 THR A N 1
ATOM 801 C CA . THR A 1 100 ? 2.652 2.760 -5.376 1.00 91.44 100 THR A CA 1
ATOM 802 C C . THR A 1 100 ? 2.359 3.185 -3.932 1.00 91.44 100 THR A C 1
ATOM 804 O O . THR A 1 100 ? 1.238 2.981 -3.463 1.00 91.44 100 THR A O 1
ATOM 807 N N . ILE A 1 101 ? 3.303 3.842 -3.243 1.00 92.81 101 ILE A N 1
ATOM 808 C CA . ILE A 1 101 ? 3.067 4.439 -1.916 1.00 92.81 101 ILE A CA 1
ATOM 809 C C . ILE A 1 101 ? 1.987 5.527 -1.999 1.00 92.81 101 ILE A C 1
ATOM 811 O O . ILE A 1 101 ? 1.037 5.512 -1.213 1.00 92.81 101 ILE A O 1
ATOM 815 N N . ILE A 1 102 ? 2.107 6.456 -2.954 1.00 93.81 102 ILE A N 1
ATOM 816 C CA . ILE A 1 102 ? 1.135 7.545 -3.141 1.00 93.81 102 ILE A CA 1
ATOM 817 C C . ILE A 1 102 ? -0.256 6.971 -3.415 1.00 93.81 102 ILE A C 1
ATOM 819 O O . ILE A 1 102 ? -1.226 7.384 -2.777 1.00 93.81 102 ILE A O 1
ATOM 823 N N . LEU A 1 103 ? -0.355 5.982 -4.307 1.00 93.38 103 LEU A N 1
ATOM 824 C CA . LEU A 1 103 ? -1.618 5.328 -4.641 1.00 93.38 103 LEU A CA 1
ATOM 825 C C . LEU A 1 103 ? -2.252 4.651 -3.414 1.00 93.38 103 LEU A C 1
ATOM 827 O O . LEU A 1 103 ? -3.460 4.764 -3.206 1.00 93.38 103 LEU A O 1
ATOM 831 N N . PHE A 1 104 ? -1.451 3.991 -2.570 1.00 92.56 104 PHE A N 1
ATOM 832 C CA . PHE A 1 104 ? -1.932 3.382 -1.329 1.00 92.56 104 PHE A CA 1
ATOM 833 C C . PHE A 1 104 ? -2.546 4.427 -0.389 1.00 92.56 104 PHE A C 1
ATOM 835 O O . PHE A 1 104 ? -3.694 4.277 0.034 1.00 92.56 104 PHE A O 1
ATOM 842 N N . PHE A 1 105 ? -1.825 5.513 -0.090 1.00 92.38 105 PHE A N 1
ATOM 843 C CA . PHE A 1 105 ? -2.340 6.568 0.788 1.00 92.38 105 PHE A CA 1
ATOM 844 C C . PHE A 1 105 ? -3.553 7.288 0.188 1.00 92.38 105 PHE A C 1
ATOM 846 O O . PHE A 1 105 ? -4.498 7.580 0.921 1.00 92.38 105 PHE A O 1
ATOM 853 N N . ALA A 1 106 ? -3.577 7.509 -1.130 1.00 92.44 106 ALA A N 1
ATOM 854 C CA . ALA A 1 106 ? -4.735 8.057 -1.830 1.00 92.44 106 ALA A CA 1
ATOM 855 C C . ALA A 1 106 ? -5.962 7.138 -1.709 1.00 92.44 106 ALA A C 1
ATOM 857 O O . ALA A 1 106 ? -7.056 7.616 -1.413 1.00 92.44 106 ALA A O 1
ATOM 858 N N . GLY A 1 107 ? -5.788 5.820 -1.850 1.00 90.06 107 GLY A N 1
ATOM 859 C CA . GLY A 1 107 ? -6.852 4.834 -1.646 1.00 90.06 107 GLY A CA 1
ATOM 860 C C . GLY A 1 107 ? -7.399 4.838 -0.215 1.00 90.06 107 GLY A C 1
ATOM 861 O O . GLY A 1 107 ? -8.613 4.821 -0.016 1.00 90.06 107 GLY A O 1
ATOM 862 N N . ILE A 1 108 ? -6.524 4.943 0.791 1.00 87.94 108 ILE A N 1
ATOM 863 C CA . ILE A 1 108 ? -6.928 5.087 2.199 1.00 87.94 108 ILE A CA 1
ATOM 864 C C . ILE A 1 108 ? -7.685 6.401 2.430 1.00 87.94 108 ILE A C 1
ATOM 866 O O . ILE A 1 108 ? -8.730 6.400 3.083 1.00 87.94 108 ILE A O 1
ATOM 870 N N . ALA A 1 109 ? -7.194 7.513 1.880 1.00 87.62 109 ALA A N 1
ATOM 871 C CA . ALA A 1 109 ? -7.850 8.812 1.981 1.00 87.62 109 ALA A CA 1
ATOM 872 C C . ALA A 1 109 ? -9.234 8.795 1.313 1.00 87.62 109 ALA A C 1
ATOM 874 O O . ALA A 1 109 ? -10.202 9.253 1.914 1.00 87.62 109 ALA A O 1
ATOM 875 N N . ALA A 1 110 ? -9.363 8.192 0.128 1.00 88.56 110 ALA A N 1
ATOM 876 C CA . ALA A 1 110 ? -10.642 7.996 -0.550 1.00 88.56 110 ALA A CA 1
ATOM 877 C C . ALA A 1 110 ? -11.590 7.103 0.267 1.00 88.56 110 ALA A C 1
ATOM 879 O O . ALA A 1 110 ? -12.782 7.395 0.388 1.00 88.56 110 ALA A O 1
ATOM 880 N N . LEU A 1 111 ? -11.077 6.042 0.895 1.00 85.12 111 LEU A N 1
ATOM 881 C CA . LEU A 1 111 ? -11.865 5.172 1.768 1.00 85.12 111 LEU A CA 1
ATOM 882 C C . LEU A 1 111 ? -12.387 5.919 3.007 1.00 85.12 111 LEU A C 1
ATOM 884 O O . LEU A 1 111 ? -13.524 5.683 3.425 1.00 85.12 111 LEU A O 1
ATOM 888 N N . TYR A 1 112 ? -11.579 6.827 3.561 1.00 83.69 112 TYR A N 1
ATOM 889 C CA . TYR A 1 112 ? -11.953 7.694 4.678 1.00 83.69 112 TYR A CA 1
ATOM 890 C C . TYR A 1 112 ? -12.916 8.811 4.255 1.00 83.69 112 TYR A C 1
ATOM 892 O O . TYR A 1 112 ? -13.867 9.097 4.970 1.00 83.69 112 TYR A O 1
ATOM 900 N N . TYR A 1 113 ? -12.736 9.403 3.074 1.00 84.50 113 TYR A N 1
ATOM 901 C CA . TYR A 1 113 ? -13.639 10.421 2.531 1.00 84.50 113 TYR A CA 1
ATOM 902 C C . TYR A 1 113 ? -15.020 9.841 2.197 1.00 84.50 113 TYR A C 1
ATOM 904 O O . TYR A 1 113 ? -16.049 10.426 2.520 1.00 84.50 113 TYR A O 1
ATOM 912 N N . THR A 1 114 ? -15.055 8.633 1.630 1.00 81.31 114 THR A N 1
ATOM 913 C CA . THR A 1 114 ? -16.297 7.878 1.387 1.00 81.31 114 THR A CA 1
ATOM 914 C C . THR A 1 114 ? -16.896 7.278 2.662 1.00 81.31 114 THR A C 1
ATOM 916 O O . THR A 1 114 ? -17.958 6.657 2.605 1.00 81.31 114 THR A O 1
ATOM 919 N N . ARG A 1 115 ? -16.253 7.434 3.830 1.00 67.75 115 ARG A N 1
ATOM 920 C CA . ARG A 1 115 ? -16.855 7.107 5.127 1.00 67.75 115 ARG A CA 1
ATOM 921 C C . ARG A 1 115 ? -17.862 8.209 5.462 1.00 67.75 115 ARG A C 1
ATOM 923 O O . ARG A 1 115 ? -17.550 9.160 6.175 1.00 67.75 115 ARG A O 1
ATOM 930 N N . SER A 1 116 ? -19.089 8.073 4.954 1.00 53.16 116 SER A N 1
ATOM 931 C CA . SER A 1 116 ? -20.233 8.825 5.472 1.00 53.16 116 SER A CA 1
ATOM 932 C C . SER A 1 116 ? -20.245 8.648 6.986 1.00 53.16 116 SER A C 1
ATOM 934 O O . SER A 1 116 ? -20.207 7.517 7.476 1.00 53.16 116 SER A O 1
ATOM 936 N N . ARG A 1 117 ? -20.190 9.764 7.721 1.00 55.81 117 ARG A N 1
ATOM 937 C CA . ARG A 1 117 ? -20.168 9.769 9.187 1.00 55.81 117 ARG A CA 1
ATOM 938 C C . ARG A 1 117 ? -21.204 8.774 9.710 1.00 55.81 117 ARG A C 1
ATOM 940 O O . ARG A 1 117 ? -22.300 8.751 9.142 1.00 55.81 117 ARG A O 1
ATOM 947 N N . PRO A 1 118 ? -20.904 7.973 10.755 1.00 49.94 118 PRO A N 1
ATOM 948 C CA . PRO A 1 118 ? -21.958 7.202 11.388 1.00 49.94 118 PRO A CA 1
ATOM 949 C C . PRO A 1 118 ? -23.049 8.212 11.717 1.00 49.94 118 PRO A C 1
ATOM 951 O O . PRO A 1 118 ? -22.784 9.210 12.395 1.00 49.94 118 PRO A O 1
ATOM 954 N N . ARG A 1 119 ? -24.248 8.016 11.152 1.00 44.97 119 ARG A N 1
ATOM 955 C CA . ARG A 1 119 ? -25.437 8.669 11.685 1.00 44.97 119 ARG A CA 1
ATOM 956 C C . ARG A 1 119 ? -25.356 8.345 13.164 1.00 44.97 119 ARG A C 1
ATOM 958 O O . ARG A 1 119 ? -25.361 7.161 13.501 1.00 44.97 119 ARG A O 1
ATOM 965 N N . LEU A 1 120 ? -25.137 9.358 14.008 1.00 54.28 120 LEU A N 1
ATOM 966 C CA . LEU A 1 120 ? -25.352 9.217 15.436 1.00 54.28 120 LEU A CA 1
ATOM 967 C C . LEU A 1 120 ? -26.745 8.613 15.516 1.00 54.28 120 LEU A C 1
ATOM 969 O O . LEU A 1 120 ? -27.731 9.295 15.239 1.00 54.28 120 LEU A O 1
ATOM 973 N N . PHE A 1 121 ? -26.819 7.310 15.771 1.00 54.31 121 PHE A N 1
ATOM 974 C CA . PHE A 1 121 ? -28.055 6.703 16.185 1.00 54.31 121 PHE A CA 1
ATOM 975 C C . PHE A 1 121 ? -28.220 7.249 17.592 1.00 54.31 121 PHE A C 1
ATOM 977 O O . PHE A 1 121 ? -27.752 6.669 18.567 1.00 54.31 121 PHE A O 1
ATOM 984 N N . VAL A 1 122 ? -28.753 8.471 17.664 1.00 56.84 122 VAL A N 1
ATOM 985 C CA . VAL A 1 122 ? -29.372 8.996 18.862 1.00 56.84 122 VAL A CA 1
ATOM 986 C C . VAL A 1 122 ?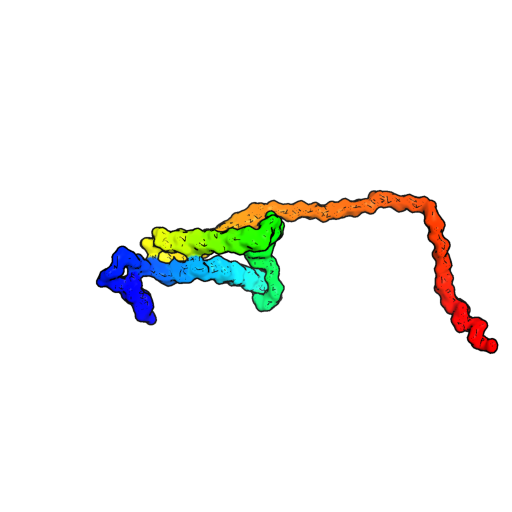 -30.438 7.958 19.138 1.00 56.84 122 VAL A C 1
ATOM 988 O O . VAL A 1 122 ? -31.471 7.928 18.470 1.00 56.84 122 VAL A O 1
ATOM 991 N N . ALA A 1 123 ? -30.122 7.022 20.034 1.00 52.09 123 ALA A N 1
ATOM 992 C CA . ALA A 1 123 ? -31.130 6.218 20.676 1.00 52.09 123 ALA A CA 1
ATOM 993 C C . ALA A 1 123 ? -32.121 7.248 21.206 1.00 52.09 123 ALA A C 1
ATOM 995 O O . ALA A 1 123 ? -31.785 8.029 22.095 1.00 52.09 123 ALA A O 1
ATOM 996 N N . LYS A 1 124 ? -33.277 7.352 20.545 1.00 46.94 124 LYS A N 1
ATOM 997 C CA . LYS A 1 124 ? -34.388 8.162 21.010 1.00 46.94 124 LYS A CA 1
ATOM 998 C C . LYS A 1 124 ? -34.625 7.666 22.428 1.00 46.94 124 LYS A C 1
ATOM 1000 O O . LYS A 1 124 ? -35.075 6.538 22.613 1.00 46.94 124 LYS A O 1
ATOM 1005 N N . SER A 1 125 ? -34.209 8.446 23.423 1.00 51.56 125 SER A N 1
ATOM 1006 C CA . SER A 1 125 ? -34.626 8.206 24.789 1.00 51.56 125 SER A CA 1
ATOM 1007 C C . SER A 1 125 ? -36.142 8.265 24.723 1.00 51.56 125 SER A C 1
ATOM 1009 O O . SER A 1 125 ? -36.696 9.332 24.446 1.00 51.56 125 SER A O 1
ATOM 1011 N N . ASN A 1 126 ? -36.808 7.127 24.892 1.00 47.16 126 ASN A N 1
ATOM 1012 C CA . ASN A 1 126 ? -38.223 7.109 25.211 1.00 47.16 126 ASN A CA 1
ATOM 1013 C C . ASN A 1 126 ? -38.371 7.784 26.583 1.00 47.16 126 ASN A C 1
ATOM 1015 O O . ASN A 1 126 ? -38.467 7.130 27.612 1.00 47.16 126 ASN A O 1
ATOM 1019 N N . GLN A 1 127 ? -38.349 9.118 26.591 1.00 51.03 127 GLN A N 1
ATOM 1020 C CA . GLN A 1 127 ? -39.141 9.928 27.501 1.00 51.03 127 GLN A CA 1
ATOM 1021 C C . GLN A 1 127 ? -40.584 9.835 27.000 1.00 51.03 127 GLN A C 1
ATOM 1023 O O . GLN A 1 127 ? -41.148 10.787 26.471 1.00 51.03 127 GLN A O 1
ATOM 1028 N N . GLU A 1 128 ? -41.161 8.642 27.107 1.00 48.47 128 GLU A N 1
ATOM 1029 C CA . GLU A 1 128 ? -42.598 8.540 27.278 1.00 48.47 128 GLU A CA 1
ATOM 1030 C C . GLU A 1 128 ? -42.827 8.683 28.777 1.00 48.47 128 GLU A C 1
ATOM 1032 O O . GLU A 1 128 ? -42.251 7.964 29.594 1.00 48.47 128 GLU A O 1
ATOM 1037 N N . ALA A 1 129 ? -43.547 9.754 29.090 1.00 47.41 129 ALA A N 1
ATOM 1038 C CA . ALA A 1 129 ? -43.958 10.205 30.400 1.00 47.41 129 ALA A CA 1
ATOM 1039 C C . ALA A 1 129 ? -44.230 9.059 31.386 1.00 47.41 129 ALA A C 1
ATOM 1041 O O . ALA A 1 129 ? -44.920 8.094 31.067 1.00 47.41 129 ALA A O 1
ATOM 1042 N N . LEU A 1 130 ? -43.719 9.232 32.606 1.00 42.19 130 LEU A N 1
ATOM 1043 C CA . LEU A 1 130 ? -44.133 8.497 33.797 1.00 42.19 130 LEU A CA 1
ATOM 1044 C C . LEU A 1 130 ? -45.671 8.430 33.860 1.00 42.19 130 LEU A C 1
ATOM 1046 O O . LEU A 1 130 ? -46.293 9.484 34.021 1.00 42.19 130 LEU A O 1
ATOM 1050 N N . PRO A 1 131 ? -46.299 7.243 33.796 1.00 39.38 131 PRO A N 1
ATOM 1051 C CA . PRO A 1 131 ? -47.639 7.096 34.310 1.00 39.38 131 PRO A CA 1
ATOM 1052 C C . PRO A 1 131 ? -47.553 7.070 35.835 1.00 39.38 131 PRO A C 1
ATOM 1054 O O . PRO A 1 131 ? -46.938 6.207 36.465 1.00 39.38 131 PRO A O 1
ATOM 1057 N N . GLU A 1 132 ? -48.154 8.105 36.392 1.00 48.78 132 GLU A N 1
ATOM 1058 C CA . GLU A 1 132 ? -48.630 8.240 37.751 1.00 48.78 132 GLU A CA 1
ATOM 1059 C C . GLU A 1 132 ? -49.277 6.937 38.273 1.00 48.78 132 GLU A C 1
ATOM 1061 O O . GLU A 1 132 ? -50.192 6.388 37.672 1.00 48.78 132 GLU A O 1
ATOM 1066 N N . GLN A 1 133 ? -48.755 6.468 39.410 1.00 53.16 133 GLN A N 1
ATOM 1067 C CA . GLN A 1 133 ? -49.365 5.579 40.408 1.00 53.16 133 GLN A CA 1
ATOM 1068 C C . GLN A 1 133 ? -49.988 4.233 39.977 1.00 53.16 133 GLN A C 1
ATOM 1070 O O . GLN A 1 133 ? -51.136 4.146 39.557 1.00 53.16 133 GLN A O 1
ATOM 1075 N N . ALA A 1 134 ? -49.302 3.142 40.347 1.00 42.66 134 ALA A N 1
ATOM 1076 C CA . ALA A 1 134 ? -49.947 1.909 40.808 1.00 42.66 134 ALA A CA 1
ATOM 1077 C C . ALA A 1 134 ? -49.036 1.146 41.794 1.00 42.66 134 ALA A C 1
ATOM 1079 O O . ALA A 1 134 ? -48.068 0.501 41.405 1.00 42.66 134 ALA A O 1
ATOM 1080 N N . ASN A 1 135 ? -49.355 1.268 43.087 1.00 49.91 135 ASN A N 1
ATOM 1081 C CA . ASN A 1 135 ? -49.084 0.336 44.191 1.00 49.91 135 ASN A CA 1
ATOM 1082 C C . ASN A 1 135 ? -47.864 -0.600 44.077 1.00 49.91 135 ASN A C 1
ATOM 1084 O O . ASN A 1 135 ? -47.995 -1.788 43.792 1.00 49.91 135 ASN A O 1
ATOM 1088 N N . SER A 1 136 ? -46.696 -0.101 44.479 1.00 51.53 136 SER A N 1
ATOM 1089 C CA . SER A 1 136 ? -45.634 -0.945 45.026 1.00 51.53 136 SER A CA 1
ATOM 1090 C C . SER A 1 136 ? -45.548 -0.662 46.519 1.00 51.53 136 SER A C 1
ATOM 1092 O O . SER A 1 136 ? -45.202 0.437 46.947 1.00 51.53 136 SER A O 1
ATOM 1094 N N . LYS A 1 137 ? -45.950 -1.645 47.321 1.00 55.00 137 LYS A N 1
ATOM 1095 C CA . LYS A 1 137 ? -45.875 -1.628 48.780 1.00 55.00 137 LYS A CA 1
ATOM 1096 C C . LYS A 1 137 ? -44.396 -1.725 49.170 1.00 55.00 137 LYS A C 1
ATOM 1098 O O . LYS A 1 137 ? -43.880 -2.820 49.373 1.00 55.00 137 LYS A O 1
ATOM 1103 N N . ILE A 1 138 ? -43.693 -0.595 49.211 1.00 54.50 138 ILE A N 1
ATOM 1104 C CA . ILE A 1 138 ? -42.295 -0.555 49.649 1.00 54.50 138 ILE A CA 1
ATOM 1105 C C . ILE A 1 138 ? -42.302 -0.591 51.177 1.00 54.50 138 ILE A C 1
ATOM 1107 O O . ILE A 1 138 ? -42.639 0.393 51.831 1.00 54.50 138 ILE A O 1
ATOM 1111 N N . VAL A 1 139 ? -41.976 -1.751 51.743 1.00 61.75 139 VAL A N 1
ATOM 1112 C CA . VAL A 1 139 ? -41.676 -1.886 53.170 1.00 61.75 139 VAL A CA 1
ATOM 1113 C C . VAL A 1 139 ? -40.300 -1.254 53.405 1.00 61.75 139 VAL A C 1
ATOM 1115 O O . VAL A 1 139 ? -39.325 -1.734 52.822 1.00 61.75 139 VAL A O 1
ATOM 1118 N N . PRO A 1 140 ? -40.172 -0.195 54.222 1.00 54.62 140 PRO A N 1
ATOM 1119 C CA . PRO A 1 140 ? -38.861 0.274 54.628 1.00 54.62 140 PRO A CA 1
ATOM 1120 C C . PRO A 1 140 ? -38.248 -0.769 55.569 1.00 54.62 140 PRO A C 1
ATOM 1122 O O . PRO A 1 140 ? -38.823 -1.109 56.602 1.00 54.62 140 PRO A O 1
ATOM 1125 N N . LEU A 1 141 ? -37.074 -1.288 55.203 1.00 59.44 141 LEU A N 1
ATOM 1126 C CA . LEU A 1 141 ? -36.197 -2.032 56.109 1.00 59.44 141 LEU A CA 1
ATOM 1127 C C . LEU A 1 141 ? -35.649 -1.050 57.152 1.00 59.44 141 LEU A C 1
ATOM 1129 O O . LEU A 1 141 ? -34.535 -0.540 57.039 1.00 59.44 141 LEU A O 1
ATOM 1133 N N . THR A 1 142 ? -36.478 -0.753 58.149 1.00 57.53 142 THR A N 1
ATOM 1134 C CA . THR A 1 142 ? -36.054 -0.119 59.391 1.00 57.53 142 THR A CA 1
ATOM 1135 C C . THR A 1 142 ? -35.051 -1.042 60.082 1.00 57.53 142 THR A C 1
ATOM 1137 O O . THR A 1 142 ? -35.287 -2.237 60.241 1.00 57.53 142 THR A O 1
ATOM 1140 N N . LYS A 1 143 ? -33.909 -0.476 60.480 1.00 55.00 143 LYS A N 1
ATOM 1141 C CA . LYS A 1 143 ? -32.805 -1.166 61.165 1.00 55.00 143 LYS A CA 1
ATOM 1142 C C . LYS A 1 143 ? -33.091 -1.496 62.642 1.00 55.00 143 LYS A C 1
ATOM 1144 O O . LYS A 1 143 ? -32.193 -1.984 63.322 1.00 55.00 143 LYS A O 1
ATOM 1149 N N . ASP A 1 144 ? -34.313 -1.297 63.126 1.00 53.66 144 ASP A N 1
ATOM 1150 C CA . ASP A 1 144 ? -34.620 -1.384 64.560 1.00 53.66 144 ASP A CA 1
ATOM 1151 C C . ASP A 1 144 ? -34.989 -2.801 65.041 1.00 53.66 144 ASP A C 1
ATOM 1153 O O . ASP A 1 144 ? -35.051 -3.045 66.241 1.00 53.66 144 ASP A O 1
ATOM 1157 N N . THR A 1 145 ? -35.146 -3.788 64.151 1.00 54.62 145 THR A N 1
ATOM 1158 C CA . THR A 1 145 ? -35.540 -5.160 64.541 1.00 54.62 145 THR A CA 1
ATOM 1159 C C . THR A 1 145 ? -34.402 -6.056 65.038 1.00 54.62 145 THR A C 1
ATOM 1161 O O . THR A 1 145 ? -34.658 -7.191 65.431 1.00 54.62 145 THR A O 1
ATOM 1164 N N . ILE A 1 146 ? -33.146 -5.595 65.051 1.00 53.75 146 ILE A N 1
ATOM 1165 C CA . ILE A 1 146 ? -32.011 -6.428 65.503 1.00 53.75 146 ILE A CA 1
ATOM 1166 C C . ILE A 1 146 ? -31.795 -6.350 67.029 1.00 53.75 146 ILE A C 1
ATOM 1168 O O . ILE A 1 146 ? -31.075 -7.177 67.582 1.00 53.75 146 ILE A O 1
ATOM 1172 N N . LEU A 1 147 ? -32.448 -5.426 67.745 1.00 56.31 147 LEU A N 1
ATOM 1173 C CA . LEU A 1 147 ? -32.201 -5.243 69.184 1.00 56.31 147 LEU A CA 1
ATOM 1174 C C . LEU A 1 147 ? -33.227 -5.881 70.134 1.00 56.31 147 LEU A C 1
ATOM 1176 O O . LEU A 1 147 ? -33.016 -5.808 71.339 1.00 56.31 147 LEU A O 1
ATOM 1180 N N . GLU A 1 148 ? -34.264 -6.571 69.649 1.00 52.84 148 GLU A N 1
ATOM 1181 C CA . GLU A 1 148 ? -35.308 -7.131 70.534 1.00 52.84 148 GLU A CA 1
ATOM 1182 C C . GLU A 1 148 ? -35.308 -8.662 70.685 1.00 52.84 148 GLU A C 1
ATOM 1184 O O . GLU A 1 148 ? -36.239 -9.228 71.246 1.00 52.84 148 GLU A O 1
ATOM 1189 N N . HIS A 1 149 ? -34.257 -9.359 70.239 1.00 49.91 149 HIS A N 1
ATOM 1190 C CA . HIS A 1 149 ? -34.137 -10.813 70.438 1.00 49.91 149 HIS A CA 1
ATOM 1191 C C . HIS A 1 149 ? -32.856 -11.228 71.169 1.00 49.91 149 HIS A C 1
ATOM 1193 O O . HIS A 1 149 ? -32.213 -12.227 70.842 1.00 49.91 149 HIS A O 1
ATOM 1199 N N . LYS A 1 150 ? -32.491 -10.461 72.200 1.00 48.00 150 LYS A N 1
ATOM 1200 C CA . LYS A 1 150 ? -31.568 -10.929 73.235 1.00 48.00 150 LYS A CA 1
ATOM 1201 C C . LYS A 1 150 ? -32.077 -10.551 74.624 1.00 48.00 150 LYS A C 1
ATOM 1203 O O . LYS A 1 150 ? -31.532 -9.660 75.265 1.00 48.00 150 LYS A O 1
ATOM 1208 N N . ASN A 1 151 ? -33.115 -11.259 75.053 1.00 40.12 151 ASN A N 1
ATOM 1209 C CA . ASN A 1 151 ? -33.316 -11.641 76.447 1.00 40.12 151 ASN A CA 1
ATOM 1210 C C . ASN A 1 151 ? -33.791 -13.090 76.475 1.00 40.12 151 ASN A C 1
ATOM 1212 O O . ASN A 1 151 ? -34.773 -13.383 75.759 1.00 40.12 151 ASN A O 1
#

Sequence (151 aa):
MKFINVADLPGTSFPIEAAPAIGFALLMVPLLDTLRVFAIRIFNRRSPFSPDRNHVHHLLLDKGLSHRAITLTLVSINFAFIVLSYFCRSWGCTWLIFYTIILFFAGIAALYYTRSRPRLFVAKSNQEALPEQANSKIVPLTKDTILEHKN